Protein AF-A0A3N4IDF3-F1 (afdb_monomer)

Sequence (97 aa):
MLFRALARFTPTVRFTATAARQCSSIAHRHSGSAMGRLFETRPVVGKVTTALQTQQARGMKVRSSVKKLCDGCMSVRRKGRVYIICSKNQKHKQRQG

Organism: NCBI:txid1160509

Solvent-accessible surface area (backbone atoms only — not comparable to full-atom values): 7080 Å² total; per-residue (Å²): 137,80,88,82,81,89,80,92,83,83,82,84,81,80,83,76,85,81,78,90,76,84,86,76,83,83,84,79,81,77,88,68,79,86,83,81,81,72,84,74,76,75,78,81,74,71,83,71,85,72,83,68,74,71,78,74,69,98,56,77,41,71,33,85,74,80,79,75,90,50,93,62,37,44,81,45,79,55,97,94,31,50,30,33,47,34,84,87,42,69,88,60,21,31,32,35,106

InterPro domains:
  IPR000473 Large ribosomal subunit protein bL36 [MF_00251] (60-97)
  IPR000473 Large ribosomal subunit protein bL36 [PF00444] (60-97)
  IPR000473 Large ribosomal subunit protein bL36 [PS00828] (70-96)
  IPR000473 Large ribosomal subunit protein bL36 [TIGR01022] (60-97)
  IPR035977 Large ribosomal subunit protein bL36 superfamily [SSF57840] (60-97)
  IPR052010 Ribosomal Large Subunit bL36 [PTHR18804] (59-97)

Secondary structure (DSSP, 8-state):
---------------PPPP--------------------------------------S-PEEESS----STTEEEEEETTEEEEEESS-GGG-EEE-

Foldseek 3Di:
DDDDDDDDDDDPDDPDDDDDDDPDDDDPDPPDDDDDPDPPPDPCPDPDPPPCPPPPPLDAAEDQDADDPDPQWDWDADPNWIWTDGPVGSVNTYTHD

Structure (mmCIF, N/CA/C/O backbone):
data_AF-A0A3N4IDF3-F1
#
_entry.id   AF-A0A3N4IDF3-F1
#
loop_
_atom_site.group_PDB
_atom_site.id
_atom_site.type_symbol
_atom_site.label_atom_id
_atom_site.label_alt_id
_atom_site.label_comp_id
_atom_site.label_asym_id
_atom_site.label_entity_id
_atom_site.label_seq_id
_atom_site.pdbx_PDB_ins_code
_atom_site.Cartn_x
_atom_site.Cartn_y
_atom_site.Cartn_z
_atom_site.occupancy
_atom_site.B_iso_or_equiv
_atom_site.auth_seq_id
_atom_site.auth_comp_id
_atom_site.auth_asym_id
_atom_site.auth_atom_id
_atom_site.pdbx_PDB_model_num
ATOM 1 N N . MET A 1 1 ? -54.267 -42.945 12.140 1.00 45.03 1 MET A N 1
ATOM 2 C CA . MET A 1 1 ? -53.144 -42.970 13.103 1.00 45.03 1 MET A CA 1
ATOM 3 C C . MET A 1 1 ? -52.401 -41.631 13.066 1.00 45.03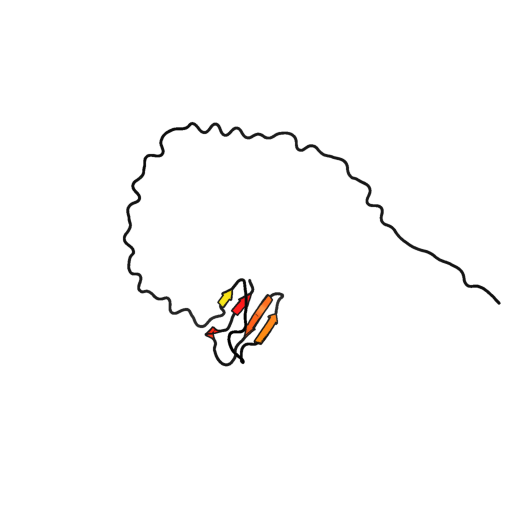 1 MET A C 1
ATOM 5 O O . MET A 1 1 ? -51.530 -41.446 12.233 1.00 45.03 1 MET A O 1
ATOM 9 N N . LEU A 1 2 ? -52.875 -40.701 13.911 1.00 58.56 2 LEU A N 1
ATOM 10 C CA . LEU A 1 2 ? -52.233 -39.510 14.512 1.00 58.56 2 LEU A CA 1
ATOM 11 C C . LEU A 1 2 ? -51.195 -38.714 13.686 1.00 58.56 2 LEU A C 1
ATOM 13 O O . LEU A 1 2 ? -50.051 -39.123 13.548 1.00 58.56 2 LEU A O 1
ATOM 17 N N . PHE A 1 3 ? -51.544 -37.559 13.105 1.00 49.38 3 PHE A N 1
ATOM 18 C CA . PHE A 1 3 ? -51.567 -36.223 13.747 1.00 49.38 3 PHE A CA 1
ATOM 19 C C . PHE A 1 3 ? -50.450 -35.963 14.787 1.00 49.38 3 PHE A C 1
ATOM 21 O O . PHE A 1 3 ? -50.607 -36.266 15.965 1.00 49.38 3 PHE A O 1
ATOM 28 N N . ARG A 1 4 ? -49.370 -35.284 14.369 1.00 56.19 4 ARG A N 1
ATOM 29 C CA . ARG A 1 4 ? -48.544 -34.391 15.217 1.00 56.19 4 ARG A CA 1
ATOM 30 C C . ARG A 1 4 ? -48.622 -32.995 14.590 1.00 56.19 4 ARG A C 1
ATOM 32 O O . ARG A 1 4 ? -48.087 -32.781 13.513 1.00 56.19 4 ARG A O 1
ATOM 39 N N . ALA A 1 5 ? -49.527 -32.129 15.038 1.00 57.38 5 ALA A N 1
ATOM 40 C CA . ALA A 1 5 ? -49.418 -31.277 16.229 1.00 57.38 5 ALA A CA 1
ATOM 41 C C . ALA A 1 5 ? -48.319 -30.197 16.109 1.00 57.38 5 ALA A C 1
ATOM 43 O O . ALA A 1 5 ? -47.166 -30.400 16.471 1.00 57.38 5 ALA A O 1
ATOM 44 N N . LEU A 1 6 ? -48.736 -29.070 15.519 1.00 62.97 6 LEU A N 1
ATOM 45 C CA . LEU A 1 6 ? -48.598 -27.676 15.972 1.00 62.97 6 LEU A CA 1
ATOM 46 C C . LEU A 1 6 ? -47.517 -27.320 17.019 1.00 62.97 6 LEU A C 1
ATOM 48 O O . LEU A 1 6 ? -47.598 -27.767 18.155 1.00 62.97 6 LEU A O 1
ATOM 52 N N . ALA A 1 7 ? -46.653 -26.358 16.660 1.00 59.72 7 ALA A N 1
ATOM 53 C CA . ALA A 1 7 ? -46.226 -25.180 17.454 1.00 59.72 7 ALA A CA 1
ATOM 54 C C . ALA A 1 7 ? -45.213 -24.384 16.593 1.00 59.72 7 ALA A C 1
ATOM 56 O O . ALA A 1 7 ? -44.124 -24.873 16.330 1.00 59.72 7 ALA A O 1
ATOM 57 N N . ARG A 1 8 ? -45.521 -23.266 15.916 1.00 60.19 8 ARG A N 1
ATOM 58 C CA . ARG A 1 8 ? -45.870 -21.915 16.405 1.00 60.19 8 ARG A CA 1
ATOM 59 C C . ARG A 1 8 ? -45.033 -21.454 17.599 1.00 60.19 8 ARG A C 1
ATOM 61 O O . ARG A 1 8 ? -45.524 -21.517 18.712 1.00 60.19 8 ARG A O 1
ATOM 68 N N . PHE A 1 9 ? -43.844 -20.904 17.349 1.00 52.78 9 PHE A N 1
ATOM 69 C CA . PHE A 1 9 ? -43.215 -19.938 18.259 1.00 52.78 9 PHE A CA 1
ATOM 70 C C . PHE A 1 9 ? -42.436 -18.873 17.474 1.00 52.78 9 PHE A C 1
ATOM 72 O O . PHE A 1 9 ? -41.247 -18.989 17.198 1.00 52.78 9 PHE A O 1
ATOM 79 N N . THR A 1 10 ? -43.155 -17.820 17.096 1.00 58.59 10 THR A N 1
ATOM 80 C CA . THR A 1 10 ? -42.607 -16.507 16.744 1.00 58.59 10 THR A CA 1
ATOM 81 C C . THR A 1 10 ? -42.317 -15.721 18.022 1.00 58.59 10 THR A C 1
ATOM 83 O O . THR A 1 10 ? -43.226 -15.588 18.844 1.00 58.59 10 THR A O 1
ATOM 86 N N . PRO A 1 11 ? -41.146 -15.085 18.152 1.00 56.59 11 PRO A N 1
ATOM 87 C CA . PRO A 1 11 ? -41.049 -13.859 18.932 1.00 56.59 11 PRO A CA 1
ATOM 88 C C . PRO A 1 11 ? -40.826 -12.657 18.006 1.00 56.59 11 PRO A C 1
ATOM 90 O O . PRO A 1 11 ? -39.707 -12.279 17.670 1.00 56.59 11 PRO A O 1
ATOM 93 N N . THR A 1 12 ? -41.933 -12.026 17.613 1.00 63.66 12 THR A N 1
ATOM 94 C CA . THR A 1 12 ? -41.974 -10.611 17.230 1.00 63.66 12 THR A CA 1
ATOM 95 C C . THR A 1 12 ? -41.562 -9.768 18.436 1.00 63.66 12 THR A C 1
ATOM 97 O O . THR A 1 12 ? -42.349 -9.592 19.368 1.00 63.66 12 THR A O 1
ATOM 100 N N . VAL A 1 13 ? -40.341 -9.237 18.430 1.00 58.91 13 VAL A N 1
ATOM 101 C CA . VAL A 1 13 ? -39.928 -8.194 19.375 1.00 58.91 13 VAL A CA 1
ATOM 102 C C . VAL A 1 13 ? -40.555 -6.865 18.961 1.00 58.91 13 VAL A C 1
ATOM 104 O O . VAL A 1 13 ? -40.190 -6.247 17.962 1.00 58.91 13 VAL A O 1
ATOM 107 N N . ARG A 1 14 ? -41.553 -6.456 19.746 1.00 55.06 14 ARG A N 1
ATOM 108 C CA . ARG A 1 14 ? -42.156 -5.125 19.746 1.00 55.06 14 ARG A CA 1
ATOM 109 C C . ARG A 1 14 ? -41.163 -4.141 20.366 1.00 55.06 14 ARG A C 1
ATOM 111 O O . ARG A 1 14 ? -41.009 -4.116 21.582 1.00 55.06 14 ARG A O 1
ATOM 118 N N . PHE A 1 15 ? -40.515 -3.320 19.544 1.00 49.91 15 PHE A N 1
ATOM 119 C CA . PHE A 1 15 ? -39.851 -2.108 20.020 1.00 49.91 15 PHE A CA 1
ATOM 120 C C . PHE A 1 15 ? -40.913 -1.025 20.218 1.00 49.91 15 PHE A C 1
ATOM 122 O O . PHE A 1 15 ? -41.384 -0.404 19.268 1.00 49.91 15 PHE A O 1
ATOM 129 N N . THR A 1 16 ? -41.347 -0.858 21.465 1.00 56.75 16 THR A N 1
ATOM 130 C CA . THR A 1 16 ? -42.204 0.247 21.892 1.00 56.75 16 THR A CA 1
ATOM 131 C C . THR A 1 16 ? -41.414 1.548 21.942 1.00 56.75 16 THR A C 1
ATOM 133 O O . THR A 1 16 ? -40.281 1.590 22.420 1.00 56.75 16 THR A O 1
ATOM 136 N N . ALA A 1 17 ? -42.061 2.600 21.452 1.00 52.47 17 ALA A N 1
ATOM 137 C CA . ALA A 1 17 ? -41.619 3.981 21.418 1.00 52.47 17 ALA A CA 1
ATOM 138 C C . ALA A 1 17 ? -41.040 4.488 22.749 1.00 52.47 17 ALA A C 1
ATOM 140 O O . ALA A 1 17 ? -41.674 4.366 23.798 1.00 52.47 17 ALA A O 1
ATOM 141 N N . THR A 1 18 ? -39.895 5.167 22.681 1.00 59.38 18 THR A N 1
ATOM 142 C CA . THR A 1 18 ? -39.522 6.180 23.669 1.00 59.38 18 THR A CA 1
ATOM 143 C C . THR A 1 18 ? -39.779 7.563 23.088 1.00 59.38 18 THR A C 1
ATOM 145 O O . THR A 1 18 ? -39.351 7.917 21.991 1.00 59.38 18 THR A O 1
ATOM 148 N N . ALA A 1 19 ? -40.577 8.303 23.846 1.00 54.84 19 ALA A N 1
ATOM 149 C CA . ALA A 1 19 ? -41.071 9.627 23.560 1.00 54.84 19 ALA A CA 1
ATOM 150 C C . ALA A 1 19 ? -39.962 10.677 23.411 1.00 54.84 19 ALA A C 1
ATOM 152 O O . ALA A 1 19 ? -38.873 10.580 23.978 1.00 54.84 19 ALA A O 1
ATOM 153 N N . ALA A 1 20 ? -40.341 11.716 22.671 1.00 55.22 20 ALA A N 1
ATOM 154 C CA . ALA A 1 20 ? -39.718 13.019 22.553 1.00 55.22 20 ALA A CA 1
ATOM 155 C C . ALA A 1 20 ? -38.955 13.489 23.803 1.00 55.22 20 ALA A C 1
ATOM 157 O O . ALA A 1 20 ? -39.500 13.544 24.907 1.00 55.22 20 ALA A O 1
ATOM 158 N N . ARG A 1 21 ? -37.734 13.986 23.587 1.00 59.66 21 ARG A N 1
ATOM 159 C CA . ARG A 1 21 ? -37.178 15.068 24.399 1.00 59.66 21 ARG A CA 1
ATOM 160 C C . ARG A 1 21 ? -36.700 16.179 23.481 1.00 59.66 21 ARG A C 1
ATOM 162 O O . ARG A 1 21 ? -35.807 16.011 22.660 1.00 59.66 21 ARG A O 1
ATOM 169 N N . GLN A 1 22 ? -37.400 17.292 23.627 1.00 54.16 22 GLN A N 1
ATOM 170 C CA . GLN A 1 22 ? -37.129 18.605 23.078 1.00 54.16 22 GLN A CA 1
ATOM 171 C C . GLN A 1 22 ? -35.679 18.993 23.404 1.00 54.16 22 GLN A C 1
ATOM 173 O O . GLN A 1 22 ? -35.303 19.046 24.575 1.00 54.16 22 GLN A O 1
ATOM 178 N N . CYS A 1 23 ? -34.854 19.260 22.390 1.00 54.44 23 CYS A N 1
ATOM 179 C CA . CYS A 1 23 ? -33.591 19.963 22.601 1.00 54.44 23 CYS A CA 1
ATOM 180 C C . CYS A 1 23 ? -33.897 21.455 22.712 1.00 54.44 23 CYS A C 1
ATOM 182 O O . CYS A 1 23 ? -33.943 22.188 21.727 1.00 54.44 23 CYS A O 1
ATOM 184 N N . SER A 1 24 ? -34.155 21.872 23.943 1.00 55.78 24 SER A N 1
ATOM 185 C CA . SER A 1 24 ? -34.270 23.262 24.348 1.00 55.78 24 SER A CA 1
ATOM 186 C C . SER A 1 24 ? -32.911 23.959 24.219 1.00 55.78 24 SER A C 1
ATOM 188 O O . SER A 1 24 ? -31.937 23.575 24.859 1.00 55.78 24 SER A O 1
ATOM 190 N N . SER A 1 25 ? -32.882 24.997 23.383 1.00 59.69 25 SER A N 1
ATOM 191 C CA . SER A 1 25 ? -32.202 26.278 23.620 1.00 59.69 25 SER A CA 1
ATOM 192 C C . SER A 1 25 ? -30.771 26.270 24.181 1.00 59.69 25 SER A C 1
ATOM 194 O O . SER A 1 25 ? -30.591 26.373 25.391 1.00 59.69 25 SER A O 1
ATOM 196 N N . ILE A 1 26 ? -29.770 26.387 23.299 1.00 62.53 26 ILE A N 1
ATOM 197 C CA . ILE A 1 26 ? -28.586 27.227 23.562 1.00 62.53 26 ILE A CA 1
ATOM 198 C C . ILE A 1 26 ? -28.225 27.970 22.268 1.00 62.53 26 ILE A C 1
ATOM 200 O O . ILE A 1 26 ? -27.459 27.495 21.434 1.00 62.53 26 ILE A O 1
ATOM 204 N N . ALA A 1 27 ? -28.807 29.155 22.084 1.00 56.47 27 ALA A N 1
ATOM 205 C CA . ALA A 1 27 ? -28.296 30.135 21.136 1.00 56.47 27 ALA A CA 1
ATOM 206 C C . ALA A 1 27 ? -27.082 30.818 21.781 1.00 56.47 27 ALA A C 1
ATOM 208 O O . ALA A 1 27 ? -27.234 31.701 22.628 1.00 56.47 27 ALA A O 1
ATOM 209 N N . HIS A 1 28 ? -25.870 30.409 21.404 1.00 54.88 28 HIS A N 1
ATOM 210 C CA . HIS A 1 28 ? -24.679 31.187 21.721 1.00 54.88 28 HIS A CA 1
ATOM 211 C C . HIS A 1 28 ? -24.689 32.458 20.868 1.00 54.88 28 HIS A C 1
ATOM 213 O O . HIS A 1 28 ? -24.411 32.439 19.670 1.00 54.88 28 HIS A O 1
ATOM 219 N N . ARG A 1 29 ? -25.028 33.580 21.511 1.00 54.12 29 ARG A N 1
ATOM 220 C CA . ARG A 1 29 ? -24.744 34.923 21.005 1.00 54.12 29 ARG A CA 1
ATOM 221 C C . ARG A 1 29 ? -23.233 35.047 20.837 1.00 54.12 29 ARG A C 1
ATOM 223 O O . ARG A 1 29 ?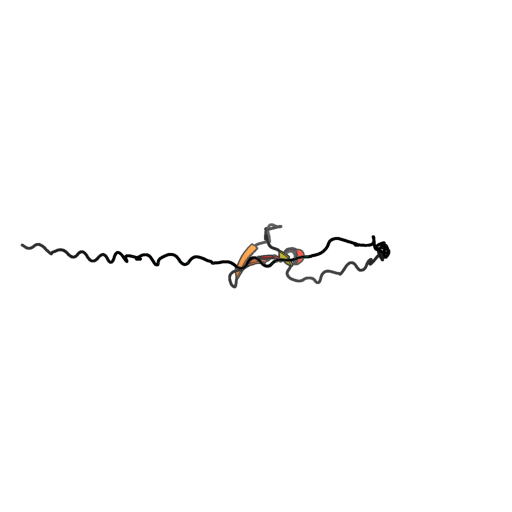 -22.521 35.185 21.823 1.00 54.12 29 ARG A O 1
ATOM 230 N N . HIS A 1 30 ? -22.750 35.036 19.603 1.00 51.16 30 HIS A N 1
ATOM 231 C CA . HIS A 1 30 ? -21.457 35.634 19.296 1.00 51.16 30 HIS A CA 1
ATOM 232 C C . HIS A 1 30 ? -21.725 37.048 18.794 1.00 51.16 30 HIS A C 1
ATOM 234 O O . HIS A 1 30 ? -21.861 37.302 17.600 1.00 51.16 30 HIS A O 1
ATOM 240 N N . SER A 1 31 ? -21.836 37.971 19.749 1.00 58.16 31 SER A N 1
ATOM 241 C CA . SER A 1 31 ? -21.573 39.389 19.531 1.00 58.16 31 SER A CA 1
ATOM 242 C C . SER A 1 31 ? -20.092 39.538 19.176 1.00 58.16 31 SER A C 1
ATOM 244 O O . SER A 1 31 ? -19.242 39.693 20.049 1.00 58.16 31 SER A O 1
ATOM 246 N N . GLY A 1 32 ? -19.773 39.394 17.894 1.00 53.06 32 GLY A N 1
ATOM 247 C CA . GLY A 1 32 ? -18.471 39.729 17.339 1.00 53.06 32 GLY A CA 1
ATOM 248 C C . GLY A 1 32 ? -18.611 41.027 16.572 1.00 53.06 32 GLY A C 1
ATOM 249 O O . GLY A 1 32 ? -19.064 41.012 15.430 1.00 53.06 32 GLY A O 1
ATOM 250 N N . SER A 1 33 ? -18.273 42.135 17.226 1.00 59.06 33 SER A N 1
ATOM 251 C CA . SER A 1 33 ? -18.162 43.447 16.606 1.00 59.06 33 SER A CA 1
ATOM 252 C C . SER A 1 33 ? -17.385 43.352 15.299 1.00 59.06 33 SER A C 1
ATOM 254 O O . SER A 1 33 ? -16.281 42.808 15.237 1.00 59.06 33 SER A O 1
ATOM 256 N N . ALA A 1 34 ? -17.981 43.913 14.254 1.00 54.72 34 ALA A N 1
ATOM 257 C CA . ALA A 1 34 ? -17.242 44.362 13.100 1.00 54.72 34 ALA A CA 1
ATOM 258 C C . ALA A 1 34 ? -16.105 45.294 13.550 1.00 54.72 34 ALA A C 1
ATOM 260 O O . ALA A 1 34 ? -16.270 46.056 14.501 1.00 54.72 34 ALA A O 1
ATOM 261 N N . MET A 1 35 ? -14.991 45.210 12.825 1.00 58.34 35 MET A N 1
ATOM 262 C CA . MET A 1 35 ? -14.081 46.286 12.413 1.00 58.34 35 MET A CA 1
ATOM 263 C C . MET A 1 35 ? -12.618 45.838 12.508 1.00 58.34 35 MET A C 1
ATOM 265 O O . MET A 1 35 ? -12.114 45.493 13.570 1.00 58.34 35 MET A O 1
ATOM 269 N N . GLY A 1 36 ? -11.937 45.882 11.357 1.00 53.81 36 GLY A N 1
ATOM 270 C CA . GLY A 1 36 ? -10.479 45.961 11.289 1.00 53.81 36 GLY A CA 1
ATOM 271 C C . GLY A 1 36 ? -9.724 44.646 11.113 1.00 53.81 36 GLY A C 1
ATOM 272 O O . GLY A 1 36 ? -8.871 44.319 11.929 1.00 53.81 36 GLY A O 1
ATOM 273 N N . ARG A 1 37 ? -9.927 43.922 10.004 1.00 55.34 37 ARG A N 1
ATOM 274 C CA . ARG A 1 37 ? -8.804 43.147 9.451 1.00 55.34 37 ARG A CA 1
ATOM 275 C C . ARG A 1 37 ? -8.038 44.070 8.520 1.00 55.34 37 ARG A C 1
ATOM 277 O O . ARG A 1 37 ? -8.388 44.208 7.352 1.00 55.34 37 ARG A O 1
ATOM 284 N N . LEU A 1 38 ? -7.036 44.737 9.089 1.00 48.25 38 LEU A N 1
ATOM 285 C CA . LEU A 1 38 ? -5.940 45.309 8.324 1.00 48.25 38 LEU A CA 1
ATOM 286 C C . LEU A 1 38 ? -5.474 44.240 7.332 1.00 48.25 38 LEU A C 1
ATOM 288 O O . LEU A 1 38 ? -5.278 43.078 7.697 1.00 48.25 38 LEU A O 1
ATOM 292 N N . PHE A 1 39 ? -5.399 44.632 6.064 1.00 58.59 39 PHE A N 1
ATOM 293 C CA . PHE A 1 39 ? -4.746 43.871 5.013 1.00 58.59 39 PHE A CA 1
ATOM 294 C C . PHE A 1 39 ? -3.273 43.719 5.402 1.00 58.59 39 PHE A C 1
ATOM 296 O O . PHE A 1 39 ? -2.428 44.510 4.995 1.00 58.59 39 PHE A O 1
ATOM 303 N N . GLU A 1 40 ? -2.980 42.716 6.226 1.00 52.75 40 GLU A N 1
ATOM 304 C CA . GLU A 1 40 ? -1.623 42.270 6.488 1.00 52.75 40 GLU A CA 1
ATOM 305 C C . GLU A 1 40 ? -1.095 41.743 5.152 1.00 52.75 40 GLU A C 1
ATOM 307 O O . GLU A 1 40 ? -1.531 40.702 4.637 1.00 52.75 40 GLU A O 1
ATOM 312 N N . THR A 1 41 ? -0.216 42.523 4.535 1.00 60.34 41 THR A N 1
ATOM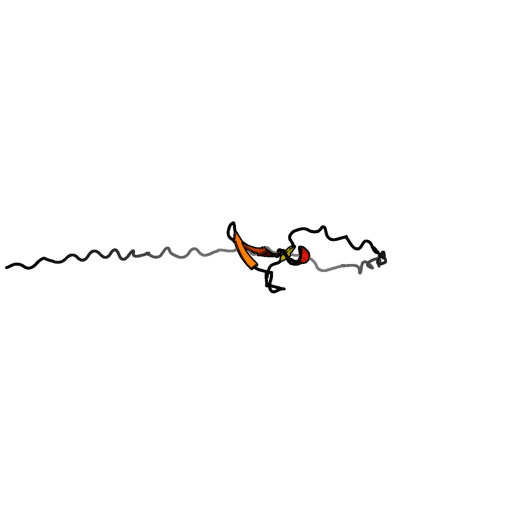 313 C CA . THR A 1 41 ? 0.527 42.146 3.344 1.00 60.34 41 THR A CA 1
ATOM 314 C C . THR A 1 41 ? 1.287 40.870 3.662 1.00 60.34 41 THR A C 1
ATOM 316 O O . THR A 1 41 ? 2.310 40.871 4.337 1.00 60.34 41 THR A O 1
ATOM 319 N N . ARG A 1 42 ? 0.759 39.741 3.180 1.00 63.56 42 ARG A N 1
ATOM 320 C CA . ARG A 1 42 ? 1.466 38.461 3.193 1.00 63.56 42 ARG A CA 1
ATOM 321 C C . ARG A 1 42 ? 2.850 38.682 2.569 1.00 63.56 42 ARG A C 1
ATOM 323 O O . ARG A 1 42 ? 2.898 38.967 1.369 1.00 63.56 42 ARG A O 1
ATOM 330 N N . PRO A 1 43 ? 3.964 38.526 3.307 1.00 62.16 43 PRO A N 1
ATOM 331 C CA . PRO A 1 43 ? 5.265 38.496 2.669 1.00 62.16 43 PRO A CA 1
ATOM 332 C C . PRO A 1 43 ? 5.299 37.263 1.762 1.00 62.16 43 PRO A C 1
ATOM 334 O O . PRO A 1 43 ? 5.083 36.132 2.207 1.00 62.16 43 PRO A O 1
ATOM 337 N N . VAL A 1 44 ? 5.525 37.486 0.466 1.00 62.47 44 VAL A N 1
ATOM 338 C CA . VAL A 1 44 ? 5.821 36.426 -0.499 1.00 62.47 44 VAL A CA 1
ATOM 339 C C . VAL A 1 44 ? 7.201 35.886 -0.137 1.00 62.47 44 VAL A C 1
ATOM 341 O O . VAL A 1 44 ? 8.218 36.331 -0.659 1.00 62.47 44 VAL A O 1
ATOM 344 N N . VAL A 1 45 ? 7.245 34.943 0.804 1.00 62.16 45 VAL A N 1
ATOM 345 C CA . VAL A 1 45 ? 8.435 34.126 1.027 1.00 62.16 45 VAL A CA 1
ATOM 346 C C . VAL A 1 45 ? 8.650 33.346 -0.263 1.00 62.16 45 VAL A C 1
ATOM 348 O O . VAL A 1 45 ? 7.815 32.529 -0.664 1.00 62.16 45 VAL A O 1
ATOM 351 N N . GLY A 1 46 ? 9.738 33.687 -0.953 1.00 60.84 46 GLY A N 1
ATOM 352 C CA . GLY A 1 46 ? 10.145 33.073 -2.204 1.00 60.84 46 GLY A CA 1
ATOM 353 C C . GLY A 1 46 ? 10.101 31.554 -2.098 1.00 60.84 46 GLY A C 1
ATOM 354 O O . GLY A 1 46 ? 10.527 30.966 -1.103 1.00 60.84 46 GLY A O 1
ATOM 355 N N . LYS A 1 47 ? 9.565 30.918 -3.141 1.00 53.81 47 LYS A N 1
ATOM 356 C CA . LYS A 1 47 ? 9.675 29.477 -3.348 1.00 53.81 47 LYS A CA 1
ATOM 357 C C . LYS A 1 47 ? 11.160 29.133 -3.402 1.00 53.81 47 LYS A C 1
ATOM 359 O O . LYS A 1 47 ? 11.780 29.238 -4.455 1.00 53.81 47 LYS A O 1
ATOM 364 N N . VAL A 1 48 ? 11.723 28.733 -2.265 1.00 56.75 48 VAL A N 1
ATOM 365 C CA . VAL A 1 48 ? 12.995 28.022 -2.230 1.00 56.75 48 VAL A CA 1
ATOM 366 C C . VAL A 1 48 ? 12.813 26.827 -3.154 1.00 56.75 48 VAL A C 1
ATOM 368 O O . VAL A 1 48 ? 11.911 26.009 -2.964 1.00 56.75 48 VAL A O 1
ATOM 371 N N . THR A 1 49 ? 13.633 26.772 -4.195 1.00 59.34 49 THR A N 1
ATOM 372 C CA . THR A 1 49 ? 13.824 25.619 -5.065 1.00 59.34 49 THR A CA 1
ATOM 373 C C . THR A 1 49 ? 14.417 24.491 -4.229 1.00 59.34 49 THR A C 1
ATOM 375 O O . THR A 1 49 ? 15.594 24.158 -4.321 1.00 59.34 49 THR A O 1
ATOM 378 N N . THR A 1 50 ? 13.602 23.873 -3.375 1.00 57.31 50 THR A N 1
ATOM 379 C CA . THR A 1 50 ? 13.926 22.594 -2.757 1.00 57.31 50 THR A CA 1
ATOM 380 C C . THR A 1 50 ? 13.850 21.527 -3.843 1.00 57.31 50 THR A C 1
ATOM 382 O O . THR A 1 50 ? 12.920 20.732 -3.935 1.00 57.31 50 THR A O 1
ATOM 385 N N . ALA A 1 51 ? 14.898 21.477 -4.665 1.00 55.97 51 ALA A N 1
ATOM 386 C CA . ALA A 1 51 ? 15.280 20.344 -5.497 1.00 55.97 51 ALA A CA 1
ATOM 387 C C . ALA A 1 51 ? 15.768 19.156 -4.638 1.00 55.97 51 ALA A C 1
ATOM 389 O O . ALA A 1 51 ? 16.673 18.420 -5.012 1.00 55.97 51 ALA A O 1
ATOM 390 N N . LEU A 1 52 ? 15.148 18.942 -3.478 1.00 54.91 52 LEU A N 1
ATOM 391 C CA . LEU A 1 52 ? 15.260 17.722 -2.696 1.00 54.91 52 LEU A CA 1
ATOM 392 C C . LEU A 1 52 ? 14.069 16.855 -3.080 1.00 54.91 52 LEU A C 1
ATOM 394 O O . LEU A 1 52 ? 13.095 16.709 -2.341 1.00 54.91 52 LEU A O 1
ATOM 398 N N . GLN A 1 53 ? 14.141 16.302 -4.291 1.00 54.31 53 GLN A N 1
ATOM 399 C CA . GLN A 1 53 ? 13.298 15.180 -4.669 1.00 54.31 53 GLN A CA 1
ATOM 400 C C . GLN A 1 53 ? 13.623 14.048 -3.702 1.00 54.31 53 GLN A C 1
ATOM 402 O O . GLN A 1 53 ? 14.650 13.381 -3.806 1.00 54.31 53 GLN A O 1
ATOM 407 N N . THR A 1 54 ? 12.752 13.885 -2.711 1.00 58.97 54 THR A N 1
ATOM 408 C CA . THR A 1 54 ? 12.792 12.797 -1.748 1.00 58.97 54 THR A CA 1
ATOM 409 C C . THR 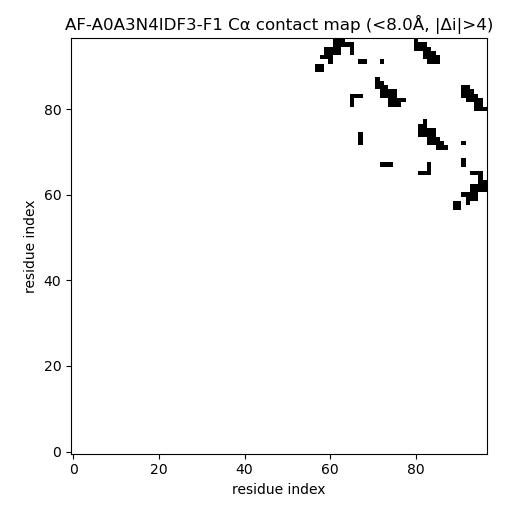A 1 54 ? 12.879 11.516 -2.562 1.00 58.97 54 THR A C 1
ATOM 411 O O . THR A 1 54 ? 11.937 11.177 -3.282 1.00 58.97 54 THR A O 1
ATOM 414 N N . GLN A 1 55 ? 14.016 10.824 -2.509 1.00 63.62 55 GLN A N 1
ATOM 415 C CA . GLN A 1 55 ? 14.124 9.477 -3.046 1.00 63.62 55 GLN A CA 1
ATOM 416 C C . GLN A 1 55 ? 13.147 8.634 -2.231 1.00 63.62 55 GLN A C 1
ATOM 418 O O . GLN A 1 55 ? 13.459 8.200 -1.125 1.00 63.62 55 GLN A O 1
ATOM 423 N N . GLN A 1 56 ? 11.908 8.523 -2.716 1.00 60.41 56 GLN A N 1
ATOM 424 C CA . GLN A 1 56 ? 10.826 7.835 -2.031 1.00 60.41 56 GLN A CA 1
ATOM 425 C C . GLN A 1 56 ? 11.321 6.421 -1.749 1.00 60.41 56 GLN A C 1
ATOM 427 O O . GLN A 1 56 ? 11.503 5.625 -2.676 1.00 60.41 56 GLN A O 1
ATOM 432 N N . ALA A 1 57 ? 11.606 6.156 -0.472 1.00 60.03 57 ALA A N 1
ATOM 433 C CA . ALA A 1 57 ? 12.070 4.871 0.010 1.00 60.03 57 ALA A CA 1
ATOM 434 C C . ALA A 1 57 ? 11.191 3.781 -0.607 1.00 60.03 57 ALA A C 1
ATOM 436 O O . ALA A 1 57 ? 9.974 3.952 -0.706 1.00 60.03 57 ALA A O 1
ATOM 437 N N . ARG A 1 58 ? 11.812 2.692 -1.070 1.00 70.50 58 ARG A N 1
ATOM 438 C CA . ARG A 1 58 ? 11.184 1.571 -1.794 1.00 70.50 58 ARG A CA 1
ATOM 439 C C . ARG A 1 58 ? 10.215 0.769 -0.894 1.00 70.50 58 ARG A C 1
ATOM 441 O O . ARG A 1 58 ? 10.369 -0.436 -0.723 1.00 70.50 58 ARG A O 1
ATOM 448 N N . GLY A 1 59 ? 9.234 1.441 -0.294 1.00 78.62 59 GLY A N 1
ATOM 449 C CA . GLY A 1 59 ? 8.269 0.952 0.683 1.00 78.62 59 GLY A CA 1
ATOM 450 C C . GLY A 1 59 ? 6.821 1.026 0.186 1.00 78.62 59 GLY A C 1
ATOM 451 O O . GLY A 1 59 ? 6.510 1.592 -0.859 1.00 78.62 59 GLY A O 1
ATOM 452 N N . MET A 1 60 ? 5.930 0.390 0.946 1.00 90.62 60 MET A N 1
ATOM 453 C CA . MET A 1 60 ? 4.504 0.219 0.651 1.00 90.62 60 MET A CA 1
ATOM 454 C C . MET A 1 60 ? 3.767 1.565 0.524 1.00 90.62 60 MET A C 1
ATOM 456 O O . MET A 1 60 ? 3.736 2.337 1.479 1.00 90.62 60 MET A O 1
ATOM 460 N N . LYS A 1 61 ? 3.093 1.827 -0.604 1.00 91.06 61 LYS A N 1
ATOM 461 C CA . LYS A 1 61 ? 2.340 3.076 -0.807 1.00 91.06 61 LYS A CA 1
ATOM 462 C C . LYS A 1 61 ? 0.896 2.964 -0.312 1.00 91.06 61 LYS A C 1
ATOM 464 O O . LYS A 1 61 ? 0.145 2.121 -0.788 1.00 91.06 61 LYS A O 1
ATOM 469 N N . VAL A 1 62 ? 0.463 3.827 0.599 1.00 93.62 62 VAL A N 1
ATOM 470 C CA . VAL A 1 62 ? -0.935 3.845 1.069 1.00 93.62 62 VAL A CA 1
ATOM 471 C C . VAL A 1 62 ? -1.768 4.770 0.176 1.00 93.62 62 VAL A C 1
ATOM 473 O O . VAL A 1 62 ? -1.358 5.896 -0.097 1.00 93.62 62 VAL A O 1
ATOM 476 N N . ARG A 1 63 ? -2.907 4.290 -0.334 1.00 92.75 63 ARG A N 1
ATOM 477 C CA . ARG A 1 63 ? -3.859 5.056 -1.159 1.00 92.75 63 ARG A CA 1
ATOM 478 C C . ARG A 1 63 ? -5.293 4.691 -0.779 1.00 92.75 63 ARG A C 1
ATOM 480 O O . ARG A 1 63 ? -5.560 3.559 -0.399 1.00 92.75 63 ARG A O 1
ATOM 487 N N . SER A 1 64 ? -6.229 5.622 -0.929 1.00 92.94 64 SER A N 1
ATOM 488 C CA . SER A 1 64 ? -7.662 5.376 -0.688 1.00 92.94 64 SER A CA 1
ATOM 489 C C . SER A 1 64 ? -8.269 4.382 -1.688 1.00 92.94 64 SER A C 1
ATOM 491 O O . SER A 1 64 ? -9.082 3.534 -1.321 1.00 92.94 64 SER A O 1
ATOM 493 N N . SER A 1 65 ? -7.831 4.443 -2.946 1.00 91.62 65 SER A N 1
ATOM 494 C CA . SER A 1 65 ? -8.208 3.514 -4.011 1.00 91.62 65 SER A CA 1
ATOM 495 C C . SER A 1 65 ? -7.005 2.706 -4.473 1.00 91.62 65 SER A C 1
ATOM 497 O O . SER A 1 65 ? -5.942 3.266 -4.760 1.00 91.62 65 SER A O 1
ATOM 499 N N . VAL A 1 66 ? -7.189 1.399 -4.614 1.00 93.44 66 VAL A N 1
ATOM 500 C 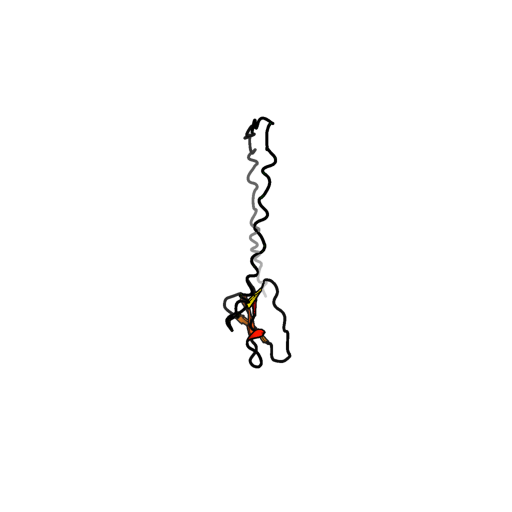CA . VAL A 1 66 ? -6.112 0.477 -4.956 1.00 93.44 66 VAL A CA 1
ATOM 501 C C . VAL A 1 66 ? -6.488 -0.298 -6.219 1.00 93.44 66 VAL A C 1
ATOM 503 O O . VAL A 1 66 ? -7.530 -0.944 -6.266 1.00 93.44 66 VAL A O 1
ATOM 506 N N . LYS A 1 67 ? -5.638 -0.215 -7.252 1.00 92.56 67 LYS A N 1
ATOM 507 C CA . LYS A 1 67 ? -5.825 -0.860 -8.564 1.00 92.56 67 LYS A CA 1
ATOM 508 C C . LYS A 1 67 ? -4.573 -1.645 -8.966 1.00 92.56 67 LYS A C 1
ATOM 510 O O . LYS A 1 67 ? -3.461 -1.299 -8.558 1.00 92.56 67 LYS A O 1
ATOM 515 N N . LYS A 1 68 ? -4.756 -2.689 -9.779 1.00 94.19 68 LYS A N 1
ATOM 516 C CA . LYS A 1 68 ? -3.654 -3.419 -10.424 1.00 94.19 68 LYS A CA 1
ATOM 517 C C . LYS A 1 68 ? -3.067 -2.544 -11.536 1.00 94.19 68 LYS A C 1
ATOM 519 O O . LYS A 1 68 ? -3.815 -1.949 -12.299 1.00 94.19 68 LYS A O 1
ATOM 524 N N . LEU A 1 69 ? -1.740 -2.450 -11.586 1.00 92.00 69 LEU A N 1
ATOM 525 C CA . LEU A 1 69 ? -0.998 -1.644 -12.570 1.00 92.00 69 LEU A CA 1
ATOM 526 C C . LEU A 1 69 ? -0.310 -2.510 -13.636 1.00 92.00 69 LEU A C 1
ATOM 528 O O . LEU A 1 69 ? 0.216 -1.986 -14.606 1.00 92.00 69 LEU A O 1
ATOM 532 N N . CYS A 1 70 ? -0.226 -3.818 -13.399 1.00 93.81 70 CYS A N 1
ATOM 533 C CA . CYS A 1 70 ? 0.593 -4.756 -14.151 1.00 93.81 70 CYS A CA 1
ATOM 534 C C . CYS A 1 70 ? 0.023 -6.173 -14.047 1.00 93.81 70 CYS A C 1
ATOM 536 O O . CYS A 1 70 ? -0.686 -6.469 -13.084 1.00 93.81 70 CYS A O 1
ATOM 538 N N . ASP A 1 71 ? 0.423 -7.081 -14.936 1.00 94.56 71 ASP A N 1
ATOM 539 C CA . ASP A 1 71 ? -0.062 -8.475 -14.914 1.00 94.56 71 ASP A CA 1
ATOM 540 C C . ASP A 1 71 ? 0.442 -9.258 -13.695 1.00 94.56 71 ASP A C 1
ATOM 542 O O . ASP A 1 71 ? -0.211 -10.166 -13.195 1.00 94.56 71 ASP A O 1
ATOM 546 N N . GLY A 1 72 ? 1.602 -8.865 -13.158 1.00 91.44 72 GLY A N 1
ATOM 547 C CA . GLY A 1 72 ? 2.169 -9.445 -11.935 1.00 91.44 72 GLY A CA 1
ATOM 548 C C . GLY A 1 72 ? 1.590 -8.872 -10.636 1.00 91.44 72 GLY A C 1
ATOM 549 O O . GLY A 1 72 ? 2.091 -9.185 -9.557 1.00 91.44 72 GLY A O 1
ATOM 550 N N . CYS A 1 73 ? 0.604 -7.977 -10.723 1.00 95.56 73 CYS A N 1
ATOM 551 C CA . CYS A 1 73 ? 0.038 -7.276 -9.582 1.00 95.56 73 CYS A CA 1
ATOM 552 C C . CYS A 1 73 ? -1.184 -8.049 -9.058 1.00 95.56 73 CYS A C 1
ATOM 554 O O . CYS A 1 73 ? -2.218 -8.137 -9.721 1.00 95.56 73 CYS A O 1
ATOM 556 N N . MET A 1 74 ? -1.102 -8.574 -7.836 1.00 93.44 74 MET A N 1
ATOM 557 C CA . MET A 1 74 ? -2.173 -9.359 -7.217 1.00 93.44 74 MET A CA 1
ATOM 558 C C . MET A 1 74 ? -2.857 -8.572 -6.101 1.00 93.44 74 MET A C 1
ATOM 560 O O . MET A 1 74 ? -2.194 -7.956 -5.267 1.00 93.44 74 MET A O 1
ATOM 564 N N . SER A 1 75 ? -4.190 -8.617 -6.074 1.00 94.94 75 SER A N 1
ATOM 565 C CA . SER A 1 75 ? -5.014 -8.046 -5.008 1.00 94.94 75 SER A CA 1
ATOM 566 C C . SER A 1 75 ? -5.191 -9.068 -3.890 1.00 94.94 75 SER A C 1
ATOM 568 O O . SER A 1 75 ? -5.767 -10.128 -4.119 1.00 94.94 75 SER A O 1
ATOM 570 N N . VAL A 1 76 ? -4.724 -8.749 -2.685 1.00 95.38 76 VAL A N 1
ATOM 571 C CA . VAL A 1 76 ? -4.788 -9.640 -1.520 1.00 95.38 76 VAL A CA 1
ATOM 572 C C . VAL A 1 76 ? -5.422 -8.904 -0.348 1.00 95.38 76 VAL A C 1
ATOM 574 O O . VAL A 1 76 ? -5.043 -7.776 -0.042 1.00 95.38 76 VAL A O 1
ATOM 577 N N . ARG A 1 77 ? -6.377 -9.539 0.335 1.00 95.56 77 ARG A N 1
ATOM 578 C CA . ARG A 1 77 ? -6.968 -9.013 1.572 1.00 95.56 77 ARG A CA 1
ATOM 579 C C . ARG A 1 77 ? -6.232 -9.598 2.774 1.00 95.56 77 ARG A C 1
ATOM 581 O O . ARG A 1 77 ? -6.135 -10.812 2.900 1.00 95.56 77 ARG A O 1
ATOM 588 N N . ARG A 1 78 ? -5.676 -8.744 3.636 1.00 95.44 78 ARG A N 1
ATOM 589 C CA . ARG A 1 78 ? -4.971 -9.138 4.872 1.00 95.44 78 ARG A CA 1
ATOM 590 C C . ARG A 1 78 ? -5.351 -8.162 5.981 1.00 95.44 78 ARG A C 1
ATOM 592 O O . ARG A 1 78 ? -5.442 -6.970 5.713 1.00 95.44 78 ARG A O 1
ATOM 599 N N . LYS A 1 79 ? -5.568 -8.634 7.214 1.00 93.12 79 LYS A N 1
ATOM 600 C CA . LYS A 1 79 ? -5.902 -7.770 8.373 1.00 93.12 79 LYS A CA 1
ATOM 601 C C . LYS A 1 79 ? -7.057 -6.781 8.089 1.00 93.12 79 LYS A C 1
ATOM 603 O O . LYS A 1 79 ? -6.972 -5.610 8.444 1.00 93.12 79 LYS A O 1
ATOM 608 N N . GLY A 1 80 ? -8.082 -7.222 7.352 1.00 94.81 80 GLY A N 1
ATOM 609 C CA . GLY A 1 80 ? -9.241 -6.394 6.985 1.00 94.81 80 GLY A CA 1
ATOM 610 C C . GLY A 1 80 ? -8.996 -5.302 5.931 1.00 94.81 80 GLY A C 1
ATOM 611 O O . GLY A 1 80 ? -9.919 -4.558 5.620 1.00 94.81 80 GLY A O 1
ATOM 612 N N . ARG A 1 81 ? -7.793 -5.194 5.348 1.00 94.69 81 ARG A N 1
ATOM 613 C CA . ARG A 1 81 ? -7.458 -4.199 4.309 1.00 94.69 81 ARG A CA 1
ATOM 614 C C . ARG A 1 81 ? -7.070 -4.859 2.990 1.00 94.69 81 ARG A C 1
ATOM 616 O O . ARG A 1 81 ? -6.593 -5.996 2.965 1.00 94.69 81 ARG A O 1
ATOM 623 N N . VAL A 1 82 ? -7.246 -4.127 1.889 1.00 95.81 82 VAL A N 1
ATOM 624 C CA . VAL A 1 82 ? -6.829 -4.560 0.547 1.00 95.81 82 VAL A CA 1
ATOM 625 C C . VAL A 1 82 ? -5.393 -4.114 0.280 1.00 95.81 82 VAL A C 1
ATOM 627 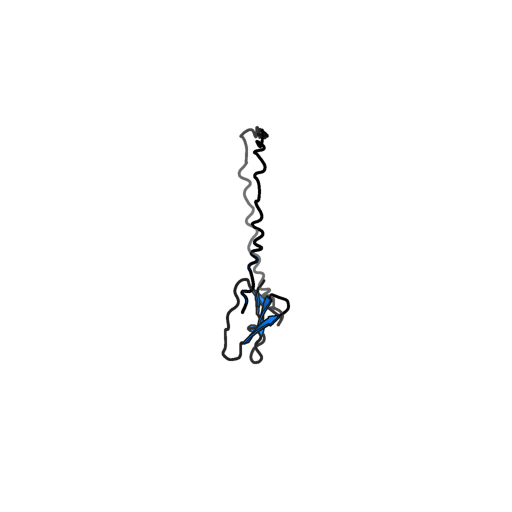O O . VAL A 1 82 ? -5.036 -2.953 0.472 1.00 95.81 82 VAL A O 1
ATOM 630 N N . TYR A 1 83 ? -4.571 -5.040 -0.197 1.00 95.81 83 TYR A N 1
ATOM 631 C CA . TYR A 1 83 ? -3.190 -4.818 -0.601 1.00 95.81 83 TYR A CA 1
ATOM 632 C C . TYR A 1 83 ? -3.018 -5.195 -2.070 1.00 95.81 83 TYR A C 1
ATOM 634 O O . TYR A 1 83 ? -3.612 -6.161 -2.546 1.00 95.81 83 TYR A O 1
ATOM 642 N N . ILE A 1 84 ? -2.153 -4.475 -2.773 1.00 96.31 84 ILE A N 1
ATOM 643 C CA . ILE A 1 84 ? -1.577 -4.906 -4.043 1.00 96.31 84 ILE A CA 1
ATOM 644 C C . ILE A 1 84 ? -0.147 -5.311 -3.767 1.00 96.31 84 ILE A 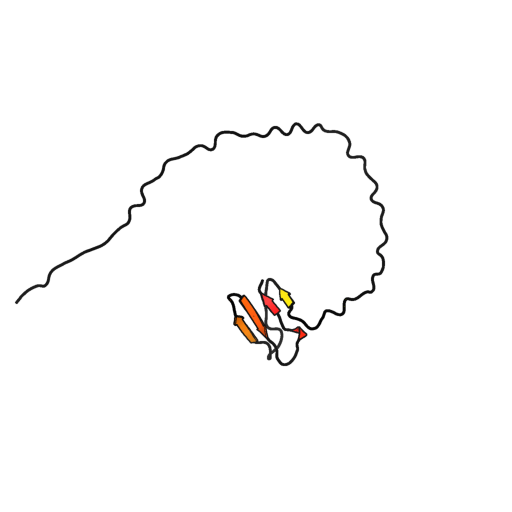C 1
ATOM 646 O O . ILE A 1 84 ? 0.664 -4.501 -3.315 1.00 96.3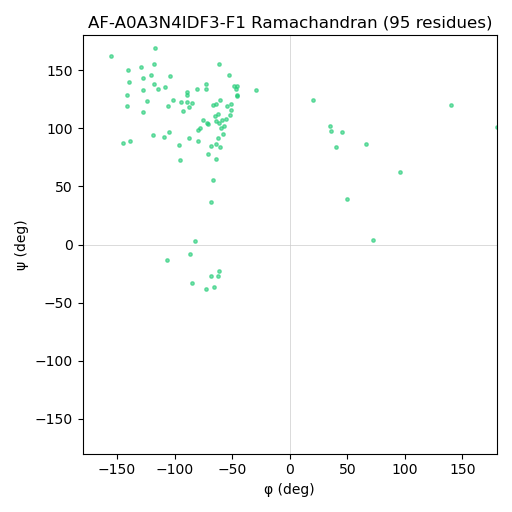1 84 ILE A O 1
ATOM 650 N N . ILE A 1 85 ? 0.147 -6.572 -4.045 1.00 93.81 85 ILE A N 1
ATOM 651 C CA . ILE A 1 85 ? 1.503 -7.100 -4.060 1.00 93.81 85 ILE A CA 1
ATOM 652 C C . ILE A 1 85 ? 1.940 -7.264 -5.512 1.00 93.81 85 ILE A C 1
ATOM 654 O O . ILE A 1 85 ? 1.134 -7.571 -6.385 1.00 93.81 85 ILE A O 1
ATOM 658 N N . CYS A 1 86 ? 3.217 -7.029 -5.771 1.00 94.44 86 CYS A N 1
ATOM 659 C CA . CYS A 1 86 ? 3.822 -7.227 -7.077 1.00 94.44 86 CYS A CA 1
ATOM 660 C C . CYS A 1 86 ? 5.217 -7.807 -6.860 1.00 94.44 86 CYS A C 1
ATOM 662 O O . CYS A 1 86 ? 5.987 -7.257 -6.065 1.00 94.44 86 CYS A O 1
ATOM 664 N N . SER A 1 87 ? 5.512 -8.913 -7.543 1.00 90.50 87 SER A N 1
ATOM 665 C CA . SER A 1 87 ? 6.827 -9.567 -7.499 1.00 90.50 87 SER A CA 1
ATOM 666 C C . SER A 1 87 ? 7.802 -8.947 -8.498 1.00 90.50 87 SER A C 1
ATOM 668 O O . SER A 1 87 ? 8.986 -8.850 -8.209 1.00 90.50 87 SER A O 1
ATOM 670 N N . LYS A 1 88 ? 7.294 -8.471 -9.646 1.00 92.44 88 LYS A N 1
ATOM 671 C CA . LYS A 1 88 ? 8.106 -7.879 -10.722 1.00 92.44 88 LYS A CA 1
ATOM 672 C C . LYS A 1 88 ? 8.646 -6.490 -10.359 1.00 92.44 88 LYS A C 1
ATOM 674 O O . LYS A 1 88 ? 9.769 -6.164 -10.702 1.00 92.44 88 LYS A O 1
ATOM 679 N N . ASN A 1 89 ? 7.845 -5.665 -9.674 1.00 89.44 89 ASN A N 1
ATOM 680 C CA . ASN A 1 89 ? 8.165 -4.260 -9.393 1.00 89.44 89 ASN A CA 1
ATOM 681 C C . ASN A 1 89 ? 7.716 -3.834 -7.983 1.00 89.44 89 ASN A C 1
ATOM 683 O O . ASN A 1 89 ? 6.512 -3.780 -7.711 1.00 89.44 89 ASN A O 1
ATOM 687 N N . GLN A 1 90 ? 8.644 -3.415 -7.106 1.00 87.94 90 GLN A N 1
ATOM 688 C CA . GLN A 1 90 ? 8.297 -2.882 -5.773 1.00 87.94 90 GLN A CA 1
ATOM 689 C C . GLN A 1 90 ? 7.450 -1.598 -5.822 1.00 87.94 90 GLN A C 1
ATOM 691 O O . GLN A 1 90 ? 6.663 -1.366 -4.906 1.00 87.94 90 GLN A O 1
ATOM 696 N N . LYS A 1 91 ? 7.545 -0.790 -6.890 1.00 90.12 91 LYS A N 1
ATOM 697 C CA . LYS A 1 91 ? 6.797 0.479 -7.033 1.00 90.12 91 LYS A CA 1
ATOM 698 C C . LYS A 1 91 ? 5.273 0.299 -7.030 1.00 90.12 91 LYS A C 1
ATOM 700 O O . LYS A 1 91 ? 4.542 1.236 -6.726 1.00 90.12 91 LYS A O 1
ATOM 705 N N . HIS A 1 92 ? 4.783 -0.895 -7.366 1.00 93.50 92 HIS A N 1
ATOM 706 C CA . HIS A 1 92 ? 3.347 -1.173 -7.451 1.00 93.50 92 HIS A CA 1
ATOM 707 C C . HIS A 1 92 ? 2.723 -1.588 -6.115 1.00 93.50 92 HIS A C 1
ATOM 709 O O . HIS A 1 92 ? 1.497 -1.699 -6.040 1.00 93.50 92 HIS A O 1
ATOM 715 N N . LYS A 1 93 ? 3.531 -1.812 -5.067 1.00 93.56 93 LYS A N 1
ATOM 716 C CA . LYS A 1 93 ? 3.030 -2.245 -3.761 1.00 93.56 93 LYS A CA 1
ATOM 717 C C . LYS A 1 93 ? 2.154 -1.153 -3.142 1.00 93.56 93 LYS A C 1
ATOM 719 O O . LYS A 1 93 ? 2.666 -0.109 -2.741 1.00 93.56 93 LYS A O 1
ATOM 724 N N . GLN A 1 94 ? 0.839 -1.398 -3.057 1.00 95.62 94 GLN A N 1
ATOM 725 C CA . GLN A 1 94 ? -0.145 -0.435 -2.525 1.00 95.62 94 GLN A CA 1
ATOM 726 C C . GLN A 1 94 ? -1.051 -0.992 -1.407 1.00 95.62 94 GLN A C 1
ATOM 728 O O . GLN A 1 94 ? -1.424 -2.158 -1.465 1.00 95.62 94 GLN A O 1
ATOM 733 N N . ARG A 1 95 ? -1.406 -0.193 -0.390 1.00 95.62 95 ARG A N 1
ATOM 734 C CA . ARG A 1 95 ? -2.349 -0.547 0.697 1.00 95.62 95 ARG A CA 1
ATOM 735 C C . ARG A 1 95 ? -3.559 0.381 0.669 1.00 95.62 95 ARG A C 1
ATOM 737 O O . ARG A 1 95 ? -3.382 1.585 0.516 1.00 95.62 95 ARG A O 1
ATOM 744 N N . GLN A 1 96 ? -4.750 -0.178 0.864 1.00 95.88 96 GLN A N 1
ATOM 745 C CA . GLN A 1 96 ? -5.983 0.582 1.018 1.00 95.88 96 GLN A CA 1
ATOM 746 C C . GLN A 1 96 ? -6.168 1.031 2.469 1.00 95.88 96 GLN A C 1
ATOM 748 O O . GLN A 1 96 ? -6.230 0.177 3.359 1.00 95.88 96 GLN A O 1
ATOM 753 N N . GLY A 1 97 ? -6.273 2.347 2.680 1.00 89.25 97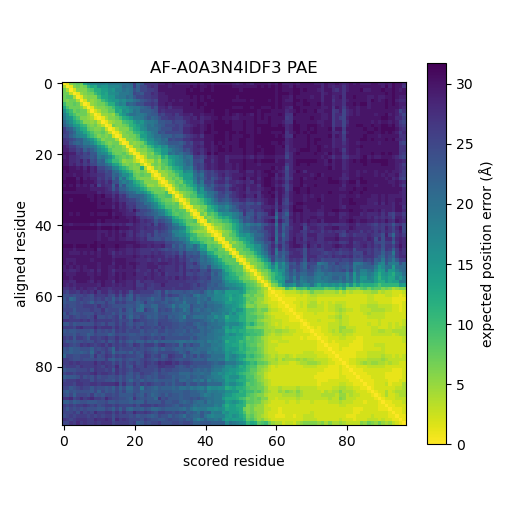 GLY A N 1
ATOM 754 C CA . GLY A 1 97 ? -6.460 2.960 4.003 1.00 89.25 97 GLY A CA 1
ATOM 755 C C . GLY A 1 97 ? -5.162 3.239 4.740 1.00 89.25 97 GLY A C 1
ATOM 756 O O . GLY A 1 97 ? -4.378 2.290 4.991 1.00 89.25 97 GLY A O 1
#

Radius of gyration: 31.85 Å; Cα contacts (8 Å, |Δi|>4): 76; chains: 1; bounding box: 68×89×39 Å

pLDDT: mean 71.57, std 17.98, range [45.03, 96.31]

Mean predicted aligned error: 19.75 Å

Nearest PDB structures (foldseek):
  6om6-assembly1_f  TM=9.776E-01  e=9.651E-05  Escherichia coli
  7unw-assembly1_8  TM=9.663E-01  e=9.651E-05  Pseudomonas aeruginosa PAO1
  7unu-assembly1_8  TM=9.606E-01  e=1.428E-04  Pseudomonas aeruginosa PAO1
  5aj4-assembly1_B9  TM=9.904E-01  e=4.337E-04  Sus scrofa
  7o9k-assembly1_4  TM=9.753E-01  e=4.337E-04  Homo sapiens